Protein AF-A0A833E019-F1 (afdb_monomer_lite)

pLDDT: mean 90.68, std 6.96, range [53.09, 97.31]

Sequence (138 aa):
MNGLSFLAGLYGYIAFVLTLLAAKNAMQGKDFFWSKIRKYTDALVGVLSFIISTQAEGKFKIILILYGASLLLSSLKDVLKLSNIIVRKVFNYITNSYIVLAIFLMAPVVEETLHVNATIIFILIYFLTYKLIWRGLR

Radius of gyration: 15.7 Å; chains: 1; bounding box: 32×42×44 Å

Foldseek 3Di:
DLVVLLVLLVVLVVLLLLVLLCVVCVVVVHHDCCVVCQLVVLQVSLVVLQVVLVVDDDPSSVLSPLLSVLSNLVSCVVVVPDPDPVVNVVSVVSNNCNNLSSLVSNQVVCCVVPVDRSSVVSVVVSVVSNVVSCPPVD

Structure (mmCIF, N/CA/C/O backbone):
data_AF-A0A833E019-F1
#
_entry.id   AF-A0A833E019-F1
#
loop_
_atom_site.group_PDB
_atom_site.id
_atom_site.type_symbol
_atom_site.label_atom_id
_atom_site.label_alt_id
_atom_site.label_comp_id
_atom_site.label_asym_id
_atom_site.label_entity_id
_atom_site.label_seq_id
_atom_site.pdbx_PDB_ins_code
_atom_site.Cartn_x
_atom_site.Cartn_y
_atom_site.Cartn_z
_atom_site.occupancy
_atom_site.B_iso_o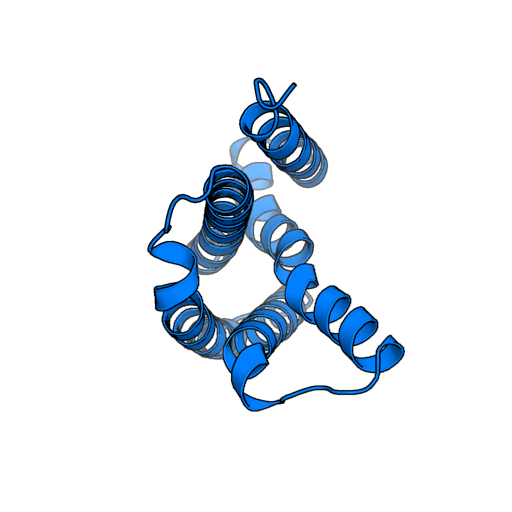r_equiv
_atom_site.auth_seq_id
_atom_site.auth_comp_id
_atom_site.auth_asym_id
_atom_site.auth_atom_id
_atom_site.pdbx_PDB_model_num
ATOM 1 N N . MET A 1 1 ? 5.026 -8.738 -18.669 1.00 56.06 1 MET A N 1
ATOM 2 C CA . MET A 1 1 ? 4.966 -8.896 -17.193 1.00 56.06 1 MET A CA 1
ATOM 3 C C . MET A 1 1 ? 4.882 -7.577 -16.418 1.00 56.06 1 MET A C 1
ATOM 5 O O . MET A 1 1 ? 4.477 -7.609 -15.264 1.00 56.06 1 MET A O 1
ATOM 9 N N . ASN A 1 2 ? 5.173 -6.421 -17.028 1.00 66.44 2 ASN A N 1
ATOM 10 C CA . ASN A 1 2 ? 5.272 -5.142 -16.309 1.00 66.44 2 ASN A CA 1
ATOM 11 C C . ASN A 1 2 ? 3.919 -4.542 -15.853 1.00 66.44 2 ASN A C 1
ATOM 13 O O . ASN A 1 2 ? 3.857 -3.882 -14.820 1.00 66.44 2 ASN A O 1
ATOM 17 N N . GLY A 1 3 ? 2.818 -4.816 -16.567 1.00 82.81 3 GLY A N 1
ATOM 18 C CA . GLY A 1 3 ? 1.514 -4.192 -16.296 1.00 82.81 3 GLY A CA 1
ATOM 19 C C . GLY A 1 3 ? 0.854 -4.601 -14.972 1.00 82.81 3 GLY A C 1
ATOM 20 O O . GLY A 1 3 ? 0.373 -3.743 -14.241 1.00 82.81 3 GLY A O 1
ATOM 21 N N . LEU A 1 4 ? 0.855 -5.892 -14.619 1.00 87.94 4 LEU A N 1
ATOM 22 C CA . LEU A 1 4 ? 0.226 -6.360 -13.372 1.00 87.94 4 LEU A CA 1
ATOM 23 C C . LEU A 1 4 ? 0.963 -5.846 -12.130 1.00 87.94 4 LEU A C 1
ATOM 25 O O . LEU A 1 4 ? 0.331 -5.408 -11.172 1.00 87.94 4 LEU A O 1
ATOM 29 N N . SER A 1 5 ? 2.297 -5.843 -12.170 1.00 85.69 5 SER A N 1
ATOM 30 C CA . SER A 1 5 ? 3.122 -5.270 -11.106 1.00 85.69 5 SER A CA 1
ATOM 31 C C . SER A 1 5 ? 2.893 -3.767 -10.964 1.00 85.69 5 SER A C 1
ATOM 33 O O . SER A 1 5 ? 2.756 -3.275 -9.847 1.00 85.69 5 SER A O 1
ATOM 35 N N . PHE A 1 6 ? 2.765 -3.046 -12.082 1.00 90.50 6 PHE A N 1
ATOM 36 C CA . PHE A 1 6 ? 2.409 -1.631 -12.063 1.00 90.50 6 PHE A CA 1
ATOM 37 C C . PHE A 1 6 ? 1.038 -1.393 -11.427 1.00 90.50 6 PHE A C 1
ATOM 39 O O . PHE A 1 6 ? 0.916 -0.523 -10.572 1.00 90.50 6 PHE A O 1
ATOM 46 N N . LEU A 1 7 ? 0.022 -2.189 -11.776 1.00 93.31 7 LEU A N 1
ATOM 47 C CA . LEU A 1 7 ? -1.311 -2.092 -11.169 1.00 93.31 7 LEU A CA 1
ATOM 48 C C . LEU A 1 7 ? -1.281 -2.379 -9.662 1.00 93.31 7 LEU A C 1
ATOM 50 O O . LEU A 1 7 ? -1.947 -1.680 -8.897 1.00 93.31 7 LEU A O 1
ATOM 54 N N . ALA A 1 8 ? -0.479 -3.352 -9.219 1.00 92.69 8 ALA A N 1
ATOM 55 C CA . ALA A 1 8 ? -0.262 -3.607 -7.797 1.00 92.69 8 ALA A CA 1
ATOM 56 C C . ALA A 1 8 ? 0.397 -2.399 -7.105 1.00 92.69 8 ALA A C 1
ATOM 58 O O . ALA A 1 8 ? -0.064 -1.951 -6.058 1.00 92.69 8 ALA A O 1
ATOM 59 N N . GLY A 1 9 ? 1.420 -1.800 -7.716 1.00 93.38 9 GLY A N 1
ATOM 60 C CA . GLY A 1 9 ? 2.031 -0.576 -7.200 1.00 93.38 9 GLY A CA 1
ATOM 61 C C . GLY A 1 9 ? 1.063 0.617 -7.172 1.00 93.38 9 GLY A C 1
ATOM 62 O O . GLY A 1 9 ? 0.992 1.334 -6.172 1.00 93.38 9 GLY A O 1
ATOM 63 N N . LEU A 1 10 ? 0.241 0.782 -8.211 1.00 95.19 10 LEU A N 1
ATOM 64 C CA . LEU A 1 10 ? -0.779 1.828 -8.298 1.00 95.19 10 LEU A CA 1
ATOM 65 C C . LEU A 1 10 ? -1.835 1.675 -7.199 1.00 95.19 10 LEU A C 1
ATOM 67 O O . LEU A 1 10 ? -2.221 2.667 -6.579 1.00 95.19 10 LEU A O 1
ATOM 71 N N . TYR A 1 11 ? -2.251 0.440 -6.900 1.00 96.31 11 TYR A N 1
ATOM 72 C CA . TYR A 1 11 ? -3.089 0.162 -5.735 1.00 96.31 11 TYR A CA 1
ATOM 73 C C . TYR A 1 11 ? -2.429 0.666 -4.448 1.00 96.31 11 TYR A C 1
ATOM 75 O O . TYR A 1 11 ? -3.077 1.356 -3.663 1.00 96.31 11 TYR A O 1
ATOM 83 N N . GLY A 1 12 ? -1.135 0.397 -4.251 1.00 95.50 12 GLY A N 1
ATOM 84 C CA . GLY A 1 12 ? -0.382 0.916 -3.108 1.00 95.50 12 GLY A CA 1
ATOM 85 C C . GLY A 1 12 ? -0.418 2.443 -3.012 1.00 95.50 12 GLY A C 1
ATOM 86 O O . GLY A 1 12 ? -0.632 2.991 -1.933 1.00 95.50 12 GLY A O 1
ATOM 87 N N . TYR A 1 13 ? -0.280 3.159 -4.126 1.00 96.12 13 TYR A N 1
ATOM 88 C CA . TYR A 1 13 ? -0.433 4.616 -4.119 1.00 96.12 13 TYR A CA 1
ATOM 89 C C . TYR A 1 13 ? -1.851 5.055 -3.725 1.00 96.12 13 TYR A C 1
ATOM 91 O O . TYR A 1 13 ? -2.016 5.887 -2.831 1.00 96.12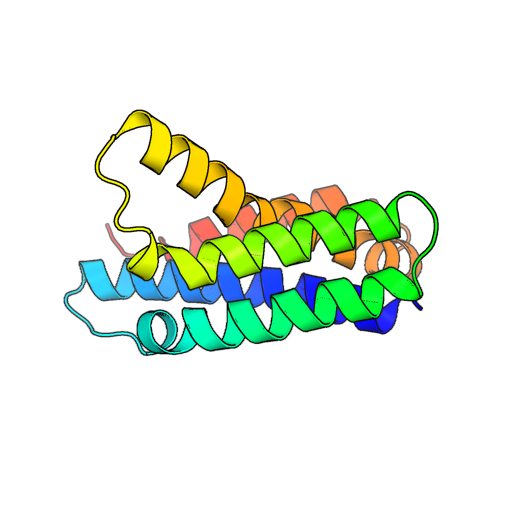 13 TYR A O 1
ATOM 99 N N . ILE A 1 14 ? -2.886 4.460 -4.321 1.00 96.00 14 ILE A N 1
ATOM 100 C CA . ILE A 1 14 ? -4.290 4.782 -4.017 1.00 96.00 14 ILE A CA 1
ATOM 101 C C . ILE A 1 14 ? -4.609 4.494 -2.544 1.00 96.00 14 ILE A C 1
ATOM 103 O O . ILE A 1 14 ? -5.199 5.332 -1.860 1.00 96.00 14 ILE A O 1
ATOM 107 N N . ALA A 1 15 ? -4.175 3.345 -2.026 1.00 95.19 15 ALA A N 1
ATOM 108 C CA . ALA A 1 15 ? -4.359 2.958 -0.632 1.00 95.19 15 ALA A CA 1
ATOM 109 C C . ALA A 1 15 ? -3.708 3.962 0.329 1.00 95.19 15 ALA A C 1
ATOM 111 O O . ALA A 1 15 ? -4.298 4.303 1.361 1.00 95.19 15 ALA A O 1
ATOM 112 N N . PHE A 1 16 ? -2.531 4.488 -0.021 1.00 95.69 16 PHE A N 1
ATOM 113 C CA . PHE A 1 16 ? -1.873 5.558 0.724 1.00 95.69 16 PHE A CA 1
ATOM 114 C C . PHE A 1 16 ? -2.718 6.839 0.741 1.00 95.69 16 PHE A C 1
ATOM 116 O O . PHE A 1 16 ? -3.023 7.349 1.823 1.00 95.69 16 PHE A O 1
ATOM 123 N N . VAL A 1 17 ? -3.168 7.315 -0.425 1.00 96.31 17 VAL A N 1
ATOM 124 C CA . VAL A 1 17 ? -4.016 8.517 -0.547 1.00 96.31 17 VAL A CA 1
ATOM 125 C C . VAL A 1 17 ? -5.293 8.379 0.280 1.00 96.31 17 VAL A C 1
ATOM 127 O O . VAL A 1 17 ? -5.612 9.248 1.094 1.00 96.31 17 VAL A O 1
ATOM 130 N N . LEU A 1 18 ? -6.008 7.265 0.124 1.00 95.38 18 LEU A N 1
ATOM 131 C CA . LEU A 1 18 ? -7.256 7.009 0.840 1.00 95.38 18 LEU A CA 1
ATOM 132 C C . LEU A 1 18 ? -7.037 6.88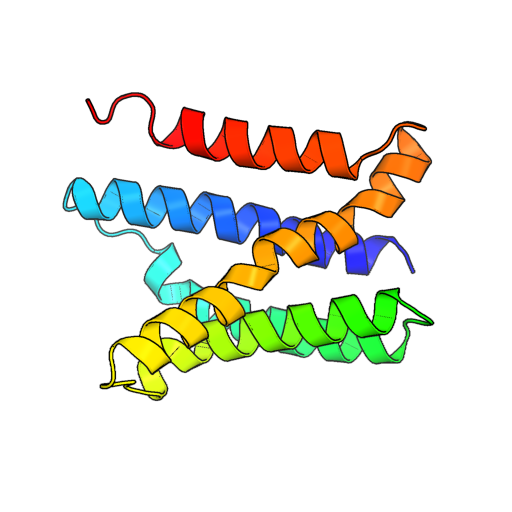7 2.351 1.00 95.38 18 LEU A C 1
ATOM 134 O O . LEU A 1 18 ? -7.891 7.311 3.126 1.00 95.38 18 LEU A O 1
ATOM 138 N N . THR A 1 19 ? -5.888 6.369 2.789 1.00 93.88 19 THR A N 1
ATOM 139 C CA . THR A 1 19 ? -5.528 6.317 4.215 1.00 93.88 19 THR A CA 1
ATOM 140 C C . THR A 1 19 ? -5.302 7.715 4.787 1.00 93.88 19 THR A C 1
ATOM 142 O O . THR A 1 19 ? -5.766 8.001 5.890 1.00 93.88 19 THR A O 1
ATOM 145 N N . LEU A 1 20 ? -4.645 8.607 4.042 1.00 94.12 20 LEU A N 1
ATOM 146 C CA . LEU A 1 20 ? -4.479 10.001 4.459 1.00 94.12 20 LEU A CA 1
ATOM 147 C C . LEU A 1 20 ? -5.819 10.740 4.529 1.00 94.12 20 LEU A C 1
ATOM 149 O O . LEU A 1 20 ? -6.070 11.462 5.493 1.00 94.12 20 LEU A O 1
ATOM 153 N N . LEU A 1 21 ? -6.702 10.525 3.552 1.00 93.94 21 LEU A N 1
ATOM 154 C CA . LEU A 1 21 ? -8.055 11.087 3.571 1.00 93.94 21 LEU A CA 1
ATOM 155 C C . LEU A 1 21 ? -8.883 10.545 4.739 1.00 93.94 21 LEU A C 1
ATOM 157 O O . LEU A 1 21 ? -9.566 11.319 5.407 1.00 93.94 21 LEU A O 1
ATOM 161 N N . ALA A 1 22 ? -8.788 9.245 5.028 1.00 92.50 22 ALA A N 1
ATOM 162 C CA . ALA A 1 22 ? -9.434 8.633 6.185 1.00 92.50 22 ALA A CA 1
ATOM 163 C C . ALA A 1 22 ? -8.968 9.281 7.495 1.00 92.50 22 ALA A C 1
ATOM 165 O O . ALA A 1 22 ? -9.795 9.647 8.326 1.00 92.50 22 ALA A O 1
ATOM 166 N N . ALA A 1 23 ? -7.654 9.470 7.655 1.00 91.25 23 ALA A N 1
ATOM 167 C CA . ALA A 1 23 ? -7.072 10.108 8.832 1.00 91.25 23 ALA A CA 1
ATOM 168 C C . ALA A 1 23 ? -7.531 11.568 8.977 1.00 91.25 23 ALA A C 1
ATOM 170 O O . ALA A 1 23 ? -7.964 11.974 10.054 1.00 91.25 23 ALA A O 1
ATOM 171 N N . LYS A 1 24 ? -7.508 12.340 7.883 1.00 92.12 24 LYS A N 1
ATOM 172 C CA . LYS A 1 24 ? -8.007 13.721 7.849 1.00 92.12 24 LYS A CA 1
ATOM 173 C C . LYS A 1 24 ? -9.489 13.807 8.228 1.00 92.12 24 LYS A C 1
ATOM 175 O O . LYS A 1 24 ? -9.854 14.640 9.052 1.00 92.12 24 LYS A O 1
ATOM 180 N N . ASN A 1 25 ? -10.332 12.947 7.662 1.00 91.62 25 ASN A N 1
ATOM 181 C CA . ASN A 1 25 ? -11.764 12.918 7.969 1.00 91.62 25 ASN A CA 1
ATOM 182 C C . ASN A 1 25 ? -12.031 12.525 9.428 1.00 91.62 25 ASN A C 1
ATOM 184 O O . ASN A 1 25 ? -12.842 13.177 10.082 1.00 91.62 25 ASN A O 1
ATOM 188 N N . ALA A 1 26 ? -11.298 11.547 9.966 1.00 90.44 26 ALA A N 1
ATOM 189 C CA . ALA A 1 26 ? -11.415 11.148 11.367 1.00 90.44 26 ALA A CA 1
ATOM 190 C C . ALA A 1 26 ? -11.100 12.307 12.331 1.00 90.44 26 ALA A C 1
ATOM 192 O O . ALA A 1 26 ? -11.808 12.492 13.317 1.00 90.44 26 ALA A O 1
ATOM 193 N N . MET A 1 27 ? -10.103 13.145 12.017 1.00 89.50 27 MET A N 1
ATOM 194 C CA . MET A 1 27 ? -9.809 14.358 12.800 1.00 89.50 27 MET A CA 1
ATOM 195 C C . MET A 1 27 ? -10.928 15.405 12.742 1.00 89.50 27 MET A C 1
ATOM 197 O O . MET A 1 27 ? -11.063 16.209 13.656 1.00 89.50 27 MET A O 1
ATOM 201 N N . GLN A 1 28 ? -11.737 15.393 11.684 1.00 90.56 28 GLN A N 1
ATOM 202 C CA . GLN A 1 28 ? -12.917 16.248 11.536 1.00 90.56 28 GLN A CA 1
ATOM 203 C C . GLN A 1 28 ? -14.197 15.598 12.091 1.00 90.56 28 GLN A C 1
ATOM 205 O O . GLN A 1 28 ? -15.287 16.115 11.857 1.00 90.56 28 GLN A O 1
ATOM 210 N N . GLY A 1 29 ? -14.088 14.450 12.771 1.00 89.19 29 GLY A N 1
ATOM 211 C CA . GLY A 1 29 ? -15.235 13.697 13.290 1.00 89.19 29 GLY A CA 1
ATOM 212 C C . GLY A 1 29 ? -16.101 13.049 12.205 1.00 89.19 29 GLY A C 1
ATOM 213 O O . GLY A 1 29 ? -17.254 12.716 12.463 1.00 89.19 29 GLY A O 1
ATOM 214 N N . LYS A 1 30 ? -15.579 12.893 10.983 1.00 89.75 30 LYS A N 1
ATOM 215 C CA . LYS A 1 30 ? -16.294 12.296 9.850 1.00 89.75 30 LYS A CA 1
ATOM 216 C C . LYS A 1 30 ? -15.875 10.848 9.644 1.00 89.75 30 LYS A C 1
ATOM 218 O O . LYS A 1 30 ? -14.689 10.534 9.545 1.00 89.75 30 LYS A O 1
ATOM 223 N N . ASP A 1 31 ? -16.871 9.988 9.479 1.00 86.94 31 ASP A N 1
ATOM 224 C CA . ASP A 1 31 ? -16.673 8.598 9.087 1.00 86.94 31 ASP A CA 1
ATOM 225 C C . ASP A 1 31 ? -16.236 8.505 7.618 1.00 86.94 31 ASP A C 1
ATOM 227 O O . ASP A 1 31 ? -16.812 9.144 6.736 1.00 86.94 31 ASP A O 1
ATOM 231 N N . PHE A 1 32 ? -15.235 7.669 7.333 1.00 90.44 32 PHE A N 1
ATOM 232 C CA . PHE A 1 32 ? -14.778 7.406 5.969 1.00 90.44 32 PHE A CA 1
ATOM 233 C C . PHE A 1 32 ? -14.762 5.903 5.680 1.00 90.44 32 PHE A C 1
ATOM 235 O O . PHE A 1 32 ? -14.201 5.111 6.439 1.00 90.44 32 PHE A O 1
ATOM 242 N N . PHE A 1 33 ? -15.388 5.502 4.569 1.00 90.62 33 PHE A N 1
ATOM 243 C CA . PHE A 1 33 ? -15.636 4.093 4.241 1.00 90.62 33 PHE A CA 1
ATOM 244 C C . PHE A 1 33 ? -14.350 3.272 4.069 1.00 90.62 33 PHE A C 1
ATOM 246 O O . PHE A 1 33 ? -14.349 2.076 4.359 1.00 90.62 33 PHE A O 1
ATOM 253 N N . TRP A 1 34 ? -13.254 3.907 3.633 1.00 92.31 34 TRP A N 1
ATOM 254 C CA . TRP A 1 34 ? -11.996 3.225 3.332 1.00 92.31 34 TRP A CA 1
ATOM 255 C C . TRP A 1 34 ? -11.483 2.391 4.505 1.00 92.31 34 TRP A C 1
ATOM 257 O O . TRP A 1 34 ? -11.143 1.230 4.314 1.00 92.31 34 TRP A O 1
ATOM 267 N N . SER A 1 35 ? -11.519 2.921 5.731 1.00 86.44 35 SER A N 1
ATOM 268 C CA . SER A 1 35 ? -11.068 2.191 6.924 1.00 86.44 35 SER A CA 1
ATOM 269 C C . SER A 1 35 ? -11.833 0.881 7.148 1.00 86.44 35 SER A C 1
ATOM 271 O O . SER A 1 35 ? -11.265 -0.076 7.664 1.00 86.44 35 SER A O 1
ATOM 273 N N . LYS A 1 36 ? -13.109 0.815 6.737 1.00 88.44 36 LYS A N 1
ATOM 274 C CA . LYS A 1 36 ? -13.974 -0.366 6.905 1.00 88.44 36 LYS A CA 1
ATOM 275 C C . LYS A 1 36 ? -13.684 -1.437 5.850 1.00 88.44 36 LYS A C 1
ATOM 277 O O . LYS A 1 36 ? -13.710 -2.626 6.166 1.00 88.44 36 LYS A O 1
ATOM 282 N N . ILE A 1 37 ? -13.400 -1.021 4.613 1.00 93.19 37 ILE A N 1
ATOM 283 C CA . ILE A 1 37 ? -13.192 -1.943 3.485 1.00 93.19 37 ILE A CA 1
ATOM 284 C C . ILE A 1 37 ? -11.729 -2.345 3.282 1.00 93.19 37 ILE A C 1
ATOM 286 O O . ILE A 1 37 ? -11.470 -3.435 2.774 1.00 93.19 37 ILE A O 1
ATOM 290 N N . ARG A 1 38 ? -10.775 -1.509 3.717 1.00 92.44 38 ARG A N 1
ATOM 291 C CA . ARG A 1 38 ? -9.341 -1.670 3.437 1.00 92.44 38 ARG A CA 1
ATOM 292 C C . ARG A 1 38 ? -8.819 -3.047 3.815 1.00 92.44 38 ARG A C 1
ATOM 294 O O . ARG A 1 38 ? -8.066 -3.618 3.046 1.00 92.44 38 ARG A O 1
ATOM 301 N N . LYS A 1 39 ? -9.233 -3.609 4.954 1.00 91.62 39 LYS A N 1
ATOM 302 C CA . LYS A 1 39 ? -8.774 -4.941 5.380 1.00 91.62 39 LYS A CA 1
ATOM 303 C C . LYS A 1 39 ? -9.084 -6.038 4.355 1.00 91.62 39 LYS A C 1
ATOM 305 O O . LYS A 1 39 ? -8.262 -6.920 4.146 1.00 91.62 39 LYS A O 1
ATOM 310 N N . TYR A 1 40 ? -10.232 -5.972 3.681 1.00 94.25 40 TYR A N 1
ATOM 311 C CA . TYR A 1 40 ? -10.605 -6.963 2.672 1.00 94.25 40 TYR A CA 1
ATOM 312 C C . TYR A 1 40 ? -9.835 -6.734 1.372 1.00 94.25 40 TYR A C 1
ATOM 314 O O . TYR A 1 40 ? -9.326 -7.683 0.781 1.00 94.25 40 TYR A O 1
ATOM 322 N N . THR A 1 41 ? -9.696 -5.473 0.963 1.00 94.94 41 THR A N 1
ATOM 323 C CA . THR A 1 41 ? -8.959 -5.113 -0.250 1.00 94.94 41 THR A CA 1
ATOM 324 C C . THR A 1 41 ? -7.461 -5.395 -0.111 1.00 94.94 41 THR A C 1
ATOM 326 O O . THR A 1 41 ? -6.886 -6.025 -0.992 1.00 94.94 41 THR A O 1
ATOM 329 N N . ASP A 1 42 ? -6.844 -5.029 1.018 1.00 95.56 42 ASP A N 1
ATOM 330 C CA . ASP A 1 42 ? -5.443 -5.332 1.338 1.00 95.56 42 ASP A CA 1
ATOM 331 C C . ASP A 1 42 ? -5.218 -6.852 1.373 1.00 95.56 42 ASP A C 1
ATOM 333 O O . ASP A 1 42 ? -4.226 -7.332 0.831 1.00 95.56 42 ASP A O 1
ATOM 337 N N . ALA A 1 43 ? -6.148 -7.630 1.944 1.00 95.88 43 ALA A N 1
ATOM 338 C CA . ALA A 1 43 ? -6.050 -9.088 1.937 1.00 95.88 43 ALA A CA 1
ATOM 339 C C . ALA A 1 43 ? -6.066 -9.656 0.509 1.00 95.88 43 ALA A C 1
ATOM 341 O O . ALA A 1 43 ? -5.191 -10.440 0.141 1.00 95.88 43 ALA A O 1
ATOM 342 N N . LEU A 1 44 ? -7.032 -9.228 -0.308 1.00 96.50 44 LEU A N 1
ATOM 343 C CA . LEU A 1 44 ? -7.189 -9.684 -1.688 1.00 96.50 44 LEU A CA 1
ATOM 344 C C . LEU A 1 44 ? -5.976 -9.313 -2.548 1.00 96.50 44 LEU A C 1
ATOM 346 O O . LEU A 1 44 ? -5.402 -10.179 -3.206 1.00 96.50 44 LEU A O 1
ATOM 350 N N . VAL A 1 45 ? -5.537 -8.052 -2.508 1.00 96.56 45 VAL A N 1
ATOM 351 C CA . VAL A 1 45 ? -4.360 -7.600 -3.267 1.00 96.56 45 VAL A CA 1
ATOM 352 C C . VAL A 1 45 ? -3.081 -8.245 -2.733 1.00 96.56 45 VAL A C 1
ATOM 354 O O . VAL A 1 45 ? -2.192 -8.577 -3.517 1.00 96.56 45 VAL A O 1
ATOM 357 N N . GLY A 1 46 ? -3.000 -8.500 -1.426 1.00 96.56 46 GLY A N 1
ATOM 358 C CA . GLY A 1 46 ? -1.909 -9.248 -0.812 1.00 96.56 46 GLY A CA 1
ATOM 359 C C . GLY A 1 46 ? -1.769 -10.646 -1.409 1.00 96.56 46 GLY A C 1
ATOM 360 O O . GLY A 1 46 ? -0.702 -10.988 -1.916 1.00 96.56 46 GLY A O 1
ATOM 361 N N . VAL A 1 47 ? -2.858 -11.423 -1.440 1.00 97.06 47 VAL A N 1
ATOM 362 C CA . VAL A 1 47 ? -2.889 -12.761 -2.063 1.00 97.06 47 VAL A CA 1
ATOM 363 C C . VAL A 1 47 ? -2.555 -12.692 -3.554 1.00 97.06 47 VAL A C 1
ATOM 365 O O . VAL A 1 47 ? -1.715 -13.458 -4.028 1.00 97.06 47 VAL A O 1
ATOM 368 N N . LEU A 1 48 ? -3.150 -11.750 -4.293 1.00 95.62 48 LEU A N 1
ATOM 369 C CA . LEU A 1 48 ? -2.848 -11.564 -5.716 1.00 95.62 48 LEU A CA 1
ATOM 370 C C . LEU A 1 48 ? -1.368 -11.250 -5.950 1.00 95.62 48 LEU A C 1
ATOM 372 O O . LEU A 1 48 ? -0.782 -11.768 -6.895 1.00 95.62 48 LEU A O 1
ATOM 376 N N . SER A 1 49 ? -0.735 -10.472 -5.072 1.00 95.50 49 SER A N 1
ATOM 377 C CA . SER A 1 49 ? 0.695 -10.158 -5.173 1.00 95.50 49 SER A CA 1
ATOM 378 C C . SER A 1 49 ? 1.565 -11.411 -5.047 1.00 95.50 49 SER A C 1
ATOM 380 O O . SER A 1 49 ? 2.525 -11.560 -5.803 1.00 95.50 49 SER A O 1
ATOM 382 N N . PHE A 1 50 ? 1.204 -12.356 -4.171 1.00 95.75 50 PHE A N 1
ATOM 383 C CA . PHE A 1 50 ? 1.878 -13.658 -4.101 1.00 95.75 50 PHE A CA 1
ATOM 384 C C . PHE A 1 50 ? 1.676 -14.475 -5.377 1.00 95.75 50 PHE A C 1
ATOM 386 O O . PHE A 1 50 ? 2.646 -15.029 -5.892 1.00 95.75 50 PHE A O 1
ATOM 393 N N . ILE A 1 51 ? 0.459 -14.506 -5.925 1.00 94.44 51 ILE A N 1
ATOM 394 C CA . ILE A 1 51 ? 0.174 -15.209 -7.185 1.00 94.44 51 ILE A CA 1
ATOM 395 C C . ILE A 1 51 ? 1.016 -14.618 -8.322 1.00 94.44 51 ILE A C 1
ATOM 397 O O . ILE A 1 51 ? 1.719 -15.360 -9.006 1.00 94.44 51 ILE A O 1
ATOM 401 N N . ILE A 1 52 ? 1.036 -13.291 -8.474 1.00 92.69 52 ILE A N 1
ATOM 402 C CA . ILE A 1 52 ? 1.853 -12.596 -9.483 1.00 92.69 52 ILE A CA 1
ATOM 403 C C . ILE A 1 52 ? 3.345 -12.891 -9.264 1.00 92.69 52 ILE A C 1
ATOM 405 O O . ILE A 1 52 ? 4.079 -13.100 -10.227 1.00 92.69 52 ILE A O 1
ATOM 409 N N . SER A 1 53 ? 3.802 -12.991 -8.009 1.00 93.81 53 SER A N 1
ATOM 410 C CA . SER A 1 53 ? 5.206 -13.293 -7.699 1.00 93.81 53 SER A CA 1
ATOM 411 C C . SER A 1 53 ? 5.674 -14.662 -8.205 1.00 93.81 53 SER A C 1
ATOM 413 O O . SER A 1 53 ? 6.864 -14.833 -8.463 1.00 93.81 53 SER A O 1
ATOM 415 N N . THR A 1 54 ? 4.768 -15.633 -8.387 1.00 92.69 54 THR A N 1
ATOM 416 C CA . THR A 1 54 ? 5.127 -16.960 -8.927 1.00 92.69 54 THR A CA 1
ATOM 417 C C . THR A 1 54 ? 5.602 -16.894 -10.376 1.00 92.69 54 THR A C 1
ATOM 419 O O . THR A 1 54 ? 6.403 -17.725 -10.789 1.00 92.69 54 THR A O 1
ATOM 422 N N . GLN A 1 55 ? 5.149 -15.876 -11.110 1.00 90.06 55 GLN A N 1
ATOM 423 C CA . GLN A 1 55 ? 5.500 -15.621 -12.505 1.00 90.06 55 GLN A CA 1
ATOM 424 C C . GLN A 1 55 ? 6.642 -14.606 -12.636 1.00 90.06 55 GLN A C 1
ATOM 426 O O . GLN A 1 55 ? 7.109 -14.360 -13.739 1.00 90.06 55 GLN A O 1
ATOM 431 N N . ALA A 1 56 ? 7.068 -13.981 -11.534 1.00 88.56 56 ALA A N 1
ATOM 432 C CA . ALA A 1 56 ? 8.116 -12.970 -11.524 1.00 88.56 56 ALA A CA 1
ATOM 433 C C . ALA A 1 56 ? 9.501 -13.586 -11.297 1.00 88.56 56 ALA A C 1
ATOM 435 O O . ALA A 1 56 ? 9.657 -14.568 -10.570 1.00 88.56 56 ALA A O 1
ATOM 436 N N . GLU A 1 57 ? 10.528 -12.941 -11.845 1.00 87.00 57 GLU A N 1
ATOM 437 C CA . GLU A 1 57 ? 11.921 -13.364 -11.702 1.00 87.00 57 GLU A CA 1
ATOM 438 C C . GLU A 1 57 ? 12.772 -12.316 -10.968 1.00 87.00 57 GLU A C 1
ATOM 440 O O . GLU A 1 57 ? 12.424 -11.133 -10.862 1.00 87.00 57 GLU A O 1
ATOM 445 N N . GLY A 1 58 ? 13.902 -12.770 -10.419 1.00 87.19 58 GLY A N 1
ATOM 446 C CA . GLY A 1 58 ? 14.909 -11.917 -9.788 1.00 87.19 58 GLY A CA 1
ATOM 447 C C . GLY A 1 58 ? 14.378 -11.038 -8.647 1.00 87.19 58 GLY A C 1
ATOM 448 O O . GLY A 1 58 ? 13.590 -11.465 -7.802 1.00 87.19 58 GLY A O 1
ATOM 449 N N . LYS A 1 59 ? 14.836 -9.780 -8.611 1.00 86.38 59 LYS A N 1
ATOM 450 C CA . LYS A 1 59 ? 14.507 -8.813 -7.545 1.00 86.38 59 LYS A CA 1
ATOM 451 C C . LYS A 1 59 ? 13.011 -8.473 -7.489 1.00 86.38 59 LYS A C 1
ATOM 453 O O . LYS A 1 59 ? 12.494 -8.198 -6.410 1.00 86.38 59 LYS A O 1
ATOM 458 N N . PHE A 1 60 ? 12.305 -8.540 -8.619 1.00 87.06 60 PHE A N 1
ATOM 459 C CA . PHE A 1 60 ? 10.875 -8.223 -8.696 1.00 87.06 60 PHE A CA 1
ATOM 460 C C . PHE A 1 60 ? 10.010 -9.199 -7.904 1.00 87.06 60 PHE A C 1
ATOM 462 O O . PHE A 1 60 ? 9.074 -8.787 -7.220 1.00 87.06 60 PHE A O 1
ATOM 469 N N . LYS A 1 61 ? 10.363 -10.487 -7.947 1.00 92.38 61 LYS A N 1
ATOM 470 C CA .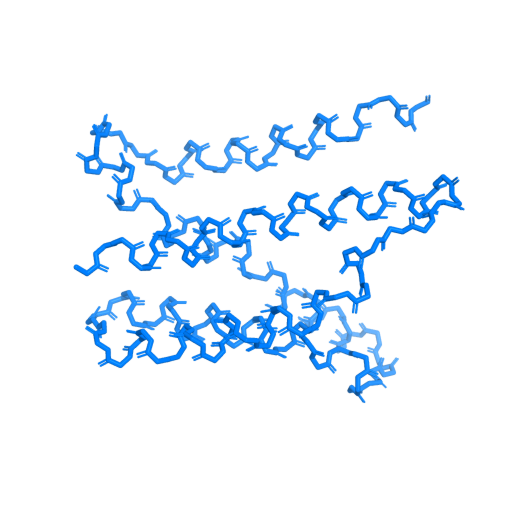 LYS A 1 61 ? 9.702 -11.527 -7.155 1.00 92.38 61 LYS A CA 1
ATOM 471 C C . LYS A 1 61 ? 9.745 -11.206 -5.665 1.00 92.38 61 LYS A C 1
ATOM 473 O O . LYS A 1 61 ? 8.729 -11.285 -4.982 1.00 92.38 61 LYS A O 1
ATOM 478 N N . ILE A 1 62 ? 10.914 -10.794 -5.177 1.00 93.69 62 ILE A N 1
ATOM 479 C CA . ILE A 1 62 ? 11.123 -10.447 -3.768 1.00 93.69 62 ILE A CA 1
ATOM 480 C C . ILE A 1 62 ? 10.275 -9.228 -3.389 1.00 93.69 62 ILE A C 1
ATOM 482 O O . ILE A 1 62 ? 9.602 -9.253 -2.361 1.00 93.69 62 ILE A O 1
ATOM 486 N N . ILE A 1 63 ? 10.251 -8.191 -4.233 1.00 94.25 63 ILE A N 1
ATOM 487 C CA . ILE A 1 63 ? 9.444 -6.985 -3.992 1.00 94.25 63 ILE A CA 1
ATOM 488 C C . ILE A 1 63 ? 7.955 -7.342 -3.902 1.00 94.25 63 ILE A C 1
ATOM 490 O O . ILE A 1 63 ? 7.297 -6.909 -2.962 1.00 94.25 63 ILE A O 1
ATOM 494 N N . LEU A 1 64 ? 7.432 -8.167 -4.816 1.00 94.69 64 LEU A N 1
ATOM 495 C CA . LEU A 1 64 ? 6.030 -8.606 -4.800 1.00 94.69 64 LEU A CA 1
ATOM 496 C C . LEU A 1 64 ? 5.676 -9.433 -3.560 1.00 94.69 64 LEU A C 1
ATOM 498 O O . LEU A 1 64 ? 4.607 -9.239 -2.986 1.00 94.69 64 LEU A O 1
ATOM 502 N N . ILE A 1 65 ? 6.572 -10.319 -3.119 1.00 96.25 65 ILE A N 1
ATOM 503 C CA . ILE A 1 65 ? 6.391 -11.118 -1.898 1.00 96.25 65 ILE A CA 1
ATOM 504 C C . ILE A 1 65 ? 6.331 -10.213 -0.666 1.00 96.25 65 ILE A C 1
ATOM 506 O O . ILE A 1 65 ? 5.410 -10.327 0.141 1.00 96.25 65 ILE A O 1
ATOM 510 N N . LEU A 1 66 ? 7.286 -9.289 -0.527 1.00 97.06 66 LEU A N 1
ATOM 511 C CA . LEU A 1 66 ? 7.316 -8.345 0.593 1.00 97.06 66 LEU A CA 1
ATOM 512 C C . LEU A 1 66 ? 6.105 -7.410 0.563 1.00 97.06 66 LEU A C 1
ATOM 514 O O . LEU A 1 66 ? 5.518 -7.120 1.606 1.00 97.06 66 LEU A O 1
ATOM 518 N N . TYR A 1 67 ? 5.701 -6.980 -0.632 1.00 97.31 67 TYR A N 1
ATOM 519 C CA . TYR A 1 67 ? 4.536 -6.132 -0.832 1.00 97.31 67 TYR A CA 1
ATOM 520 C C . TYR A 1 67 ? 3.266 -6.867 -0.406 1.00 97.31 67 TYR A C 1
ATOM 522 O O . TYR A 1 67 ? 2.533 -6.381 0.456 1.00 97.31 67 TYR A O 1
ATOM 530 N N . GLY A 1 68 ? 3.069 -8.090 -0.901 1.00 96.94 68 GLY A N 1
ATOM 531 C CA . GLY A 1 68 ? 1.956 -8.947 -0.514 1.00 96.94 68 GLY A CA 1
ATOM 532 C C . GLY A 1 68 ? 1.915 -9.204 0.991 1.00 96.94 68 GLY A C 1
ATOM 533 O O . GLY A 1 68 ? 0.873 -9.025 1.619 1.00 96.94 68 GLY A O 1
ATOM 534 N N . ALA A 1 69 ? 3.058 -9.532 1.599 1.00 97.19 69 ALA A N 1
ATOM 535 C CA . ALA A 1 69 ? 3.168 -9.745 3.040 1.00 97.19 69 ALA A CA 1
ATOM 536 C C . ALA A 1 69 ? 2.788 -8.492 3.844 1.00 97.19 69 ALA A C 1
ATOM 538 O O . ALA A 1 69 ? 2.041 -8.590 4.817 1.00 97.19 69 ALA A O 1
ATOM 539 N N . SER A 1 70 ? 3.249 -7.308 3.430 1.00 97.12 70 SER A N 1
ATOM 540 C CA . SER A 1 70 ? 2.916 -6.048 4.106 1.00 97.12 70 SER A CA 1
ATOM 541 C C . SER A 1 70 ? 1.410 -5.750 4.090 1.00 97.12 70 SER A C 1
ATOM 543 O O . SER A 1 70 ? 0.859 -5.334 5.114 1.00 97.12 70 SER A O 1
ATOM 545 N N . LEU A 1 71 ? 0.723 -6.043 2.977 1.00 96.75 71 LEU A N 1
ATOM 546 C CA . LEU A 1 71 ? -0.727 -5.883 2.848 1.00 96.75 71 LEU A CA 1
ATOM 547 C C . LEU A 1 71 ? -1.503 -6.924 3.667 1.00 96.75 71 LEU A C 1
ATOM 549 O O . LEU A 1 71 ? -2.451 -6.567 4.365 1.00 96.75 71 LEU A O 1
ATOM 553 N N . LEU A 1 72 ? -1.076 -8.190 3.662 1.00 96.31 72 LEU A N 1
ATOM 554 C CA . LEU A 1 72 ? -1.688 -9.219 4.512 1.00 96.31 72 LEU A CA 1
ATOM 555 C C . LEU A 1 72 ? -1.529 -8.898 6.002 1.00 96.31 72 LEU A C 1
ATOM 557 O O . LEU A 1 72 ? -2.460 -9.053 6.785 1.00 96.31 72 LEU A O 1
ATOM 561 N N . LEU A 1 73 ? -0.366 -8.404 6.420 1.00 94.38 73 LEU A N 1
ATOM 562 C CA . LEU A 1 73 ? -0.192 -7.957 7.800 1.00 94.38 73 LEU A CA 1
ATOM 563 C C . LEU A 1 73 ? -1.097 -6.753 8.100 1.00 94.38 73 LEU A C 1
ATOM 565 O O . LEU A 1 73 ? -1.704 -6.699 9.166 1.00 94.38 73 LEU A O 1
ATOM 569 N N . SER A 1 74 ? -1.255 -5.818 7.157 1.00 91.94 74 SER A N 1
ATOM 570 C CA . SER A 1 74 ? -2.170 -4.676 7.302 1.00 91.94 74 SER A CA 1
ATOM 571 C C . SER A 1 74 ? -3.615 -5.137 7.537 1.00 91.94 74 SER A C 1
ATOM 573 O O . SER A 1 74 ? -4.281 -4.616 8.434 1.00 91.94 74 SER A O 1
ATOM 575 N N . SER A 1 75 ? -4.084 -6.160 6.813 1.00 92.94 75 SER A N 1
ATOM 576 C CA . SER A 1 75 ? -5.447 -6.691 6.961 1.00 92.94 75 SER A CA 1
ATOM 577 C C . SER A 1 75 ? -5.685 -7.443 8.274 1.00 92.94 75 SER A C 1
ATOM 579 O O . SER A 1 75 ? -6.803 -7.443 8.789 1.00 92.94 75 SER A O 1
ATOM 581 N N . LEU A 1 76 ? -4.639 -8.037 8.853 1.00 91.19 76 LEU A N 1
ATOM 582 C CA . LEU A 1 76 ? -4.706 -8.783 10.114 1.00 91.19 76 LEU A CA 1
ATOM 583 C C . LEU A 1 76 ? -4.567 -7.907 11.366 1.00 91.19 76 LEU A C 1
ATOM 585 O O . LEU A 1 76 ? -4.707 -8.405 12.486 1.00 91.19 76 LEU A O 1
ATOM 589 N N . LYS A 1 77 ? -4.315 -6.604 11.207 1.00 86.88 77 LYS A N 1
ATOM 590 C CA . LYS A 1 77 ? -4.033 -5.678 12.313 1.00 86.88 77 LYS A CA 1
ATOM 591 C C . LYS A 1 77 ? -5.075 -5.717 13.436 1.00 86.88 77 LYS A C 1
ATOM 593 O O . LYS A 1 77 ? -4.697 -5.746 14.607 1.00 86.88 77 LYS A O 1
ATOM 598 N N . ASP A 1 78 ? -6.358 -5.756 13.087 1.00 80.62 78 ASP A N 1
ATOM 599 C CA . ASP A 1 78 ? -7.456 -5.747 14.065 1.00 80.62 78 ASP A CA 1
ATOM 600 C C . ASP A 1 78 ? -7.604 -7.090 14.797 1.00 80.62 78 ASP A C 1
ATOM 602 O O . ASP A 1 78 ? -8.070 -7.143 15.936 1.00 80.62 78 ASP A O 1
ATOM 606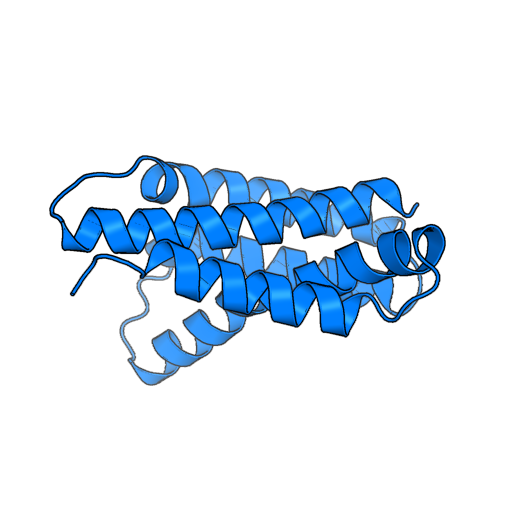 N N . VAL A 1 79 ? -7.177 -8.183 14.158 1.00 86.56 79 VAL A N 1
ATOM 607 C CA . VAL A 1 79 ? -7.268 -9.544 14.704 1.00 86.56 79 VAL A CA 1
ATOM 608 C C . VAL A 1 79 ? -6.131 -9.815 15.685 1.00 86.5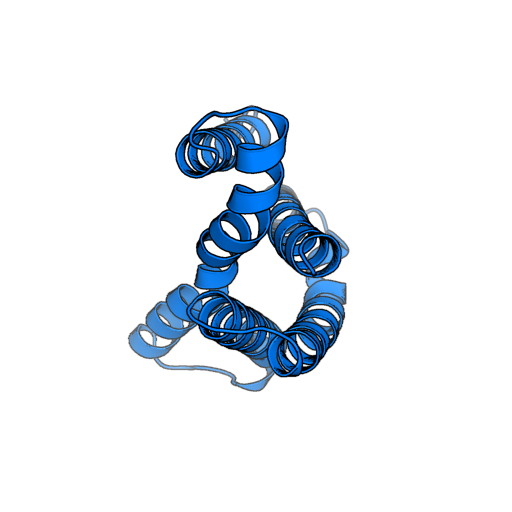6 79 VAL A C 1
ATOM 610 O O . VAL A 1 79 ? -6.344 -10.421 16.731 1.00 86.56 79 VAL A O 1
ATOM 613 N N . LEU A 1 80 ? -4.931 -9.318 15.379 1.00 84.81 80 LEU A N 1
ATOM 614 C CA . LEU A 1 80 ? -3.715 -9.604 16.143 1.00 84.81 80 LEU A CA 1
ATOM 615 C C . LEU A 1 80 ? -3.655 -8.920 17.519 1.00 84.81 80 LEU A C 1
ATOM 617 O O . LEU A 1 80 ? -2.783 -9.267 18.310 1.00 84.81 80 LEU A O 1
ATOM 621 N N . LYS A 1 81 ? -4.551 -7.961 17.814 1.00 82.62 81 LYS A N 1
ATOM 622 C CA . LYS A 1 81 ? -4.723 -7.299 19.131 1.00 82.62 81 LYS A CA 1
ATOM 623 C C . LYS A 1 81 ? -3.402 -7.030 19.880 1.00 82.62 81 LYS A C 1
ATOM 625 O O . LYS A 1 81 ? -3.264 -7.321 21.067 1.00 82.62 81 LYS A O 1
ATOM 630 N N . LEU A 1 82 ? -2.416 -6.464 19.180 1.00 85.75 82 LEU A N 1
ATOM 631 C CA . LEU A 1 82 ? -1.061 -6.272 19.705 1.00 85.75 82 LEU A CA 1
ATOM 632 C C . LEU A 1 82 ? -1.050 -5.271 20.877 1.00 85.75 82 LEU A C 1
ATOM 634 O O . LEU A 1 82 ? -1.246 -4.066 20.686 1.00 85.75 82 LEU A O 1
ATOM 638 N N . SER A 1 83 ? -0.787 -5.768 22.088 1.00 82.44 83 SER A N 1
ATOM 639 C CA . SER A 1 83 ? -0.805 -4.983 23.332 1.00 82.44 83 SER A CA 1
ATOM 640 C C . SER A 1 83 ? 0.490 -4.196 23.570 1.00 82.44 83 SER A C 1
ATOM 642 O O . SER A 1 83 ? 0.451 -3.043 24.004 1.00 82.44 83 SER A O 1
ATOM 644 N N . ASN A 1 84 ? 1.647 -4.777 23.238 1.00 93.38 84 ASN A N 1
ATOM 645 C CA . ASN A 1 84 ? 2.955 -4.163 23.463 1.00 93.38 84 ASN A CA 1
ATOM 646 C C . ASN A 1 84 ? 3.228 -2.999 22.485 1.00 93.38 84 ASN A C 1
ATOM 648 O O . ASN A 1 84 ? 3.103 -3.140 21.266 1.00 93.38 84 ASN A O 1
ATOM 652 N N . ILE A 1 85 ? 3.654 -1.846 23.018 1.00 91.75 85 ILE A N 1
ATOM 653 C CA . ILE A 1 85 ? 3.908 -0.614 22.249 1.00 91.75 85 ILE A CA 1
ATOM 654 C C . ILE A 1 85 ? 5.023 -0.798 21.211 1.00 91.75 85 ILE A C 1
ATOM 656 O O . ILE A 1 85 ? 4.876 -0.330 20.080 1.00 91.75 85 ILE A O 1
ATOM 660 N N . ILE A 1 86 ? 6.128 -1.453 21.580 1.00 93.00 86 ILE A N 1
ATOM 661 C CA . ILE A 1 86 ? 7.280 -1.678 20.693 1.00 93.00 86 ILE A CA 1
ATOM 662 C C . ILE A 1 86 ? 6.843 -2.563 19.529 1.00 93.00 86 ILE A C 1
ATOM 664 O O . ILE A 1 86 ? 7.019 -2.186 18.371 1.00 93.00 86 ILE A O 1
ATOM 668 N N . VAL A 1 87 ? 6.177 -3.679 19.835 1.00 90.25 87 VAL A N 1
ATOM 669 C CA . VAL A 1 87 ? 5.656 -4.612 18.825 1.00 90.25 87 VAL A CA 1
ATOM 670 C C . VAL A 1 87 ? 4.674 -3.905 17.893 1.00 90.25 87 VAL A C 1
ATOM 672 O O . VAL A 1 87 ? 4.791 -4.023 16.678 1.00 90.25 87 VAL A O 1
ATOM 675 N N . ARG A 1 88 ? 3.763 -3.084 18.428 1.00 88.50 88 ARG A N 1
ATOM 676 C CA . ARG A 1 88 ? 2.813 -2.302 17.624 1.00 88.50 88 ARG A CA 1
ATOM 677 C C . ARG A 1 88 ? 3.506 -1.299 16.700 1.00 88.50 88 ARG A C 1
ATOM 679 O O . ARG A 1 88 ? 3.072 -1.126 15.564 1.00 88.50 88 ARG A O 1
ATOM 686 N N . LYS A 1 89 ? 4.570 -0.630 17.158 1.00 91.06 89 LYS A N 1
ATOM 687 C CA . LYS A 1 89 ? 5.356 0.288 16.315 1.00 91.06 89 LYS A CA 1
ATOM 688 C C . LYS A 1 89 ? 6.055 -0.464 15.187 1.00 91.06 89 LYS A C 1
ATOM 690 O O . LYS A 1 89 ? 5.890 -0.078 14.035 1.00 91.06 89 LYS A O 1
ATOM 695 N N . VAL A 1 90 ? 6.773 -1.543 15.502 1.00 91.75 90 VAL A N 1
ATOM 696 C CA . VAL A 1 90 ? 7.459 -2.384 14.504 1.00 91.75 90 VAL A CA 1
ATOM 697 C C . VAL A 1 90 ? 6.461 -2.935 13.488 1.00 91.75 90 VAL A C 1
ATOM 699 O O . VAL A 1 90 ? 6.662 -2.795 12.286 1.00 91.75 90 VAL A O 1
ATOM 702 N N . PHE A 1 91 ? 5.332 -3.460 13.957 1.00 92.25 91 PHE A N 1
ATOM 703 C CA . PHE A 1 91 ? 4.252 -3.935 13.102 1.00 92.25 91 PHE A CA 1
ATOM 704 C C . PHE A 1 91 ? 3.709 -2.833 12.185 1.00 92.25 91 PHE A C 1
ATOM 706 O O . PHE A 1 91 ? 3.513 -3.060 10.994 1.00 92.25 91 PHE A O 1
ATOM 713 N N . ASN A 1 92 ? 3.512 -1.615 12.697 1.00 90.94 92 ASN A N 1
ATOM 714 C CA . ASN A 1 92 ? 3.090 -0.481 11.873 1.00 90.94 92 ASN A CA 1
ATOM 715 C C . ASN A 1 92 ? 4.149 -0.094 10.825 1.00 90.94 92 ASN A C 1
ATOM 717 O O . ASN A 1 92 ? 3.782 0.261 9.711 1.00 90.94 92 ASN A O 1
ATOM 721 N N . TYR A 1 93 ? 5.444 -0.174 11.138 1.00 91.88 93 TYR A N 1
ATOM 722 C CA . TYR A 1 93 ? 6.499 0.065 10.146 1.00 91.88 93 TYR A CA 1
ATOM 723 C C . TYR A 1 93 ? 6.486 -0.990 9.040 1.00 91.88 93 TYR A C 1
ATOM 725 O O . TYR A 1 93 ? 6.513 -0.638 7.863 1.00 91.88 93 TYR A O 1
ATOM 733 N N . ILE A 1 94 ? 6.384 -2.268 9.409 1.00 92.38 94 ILE A N 1
ATOM 734 C CA . ILE A 1 94 ? 6.333 -3.376 8.448 1.00 92.38 94 ILE A CA 1
ATOM 735 C C . ILE A 1 94 ? 5.089 -3.253 7.573 1.00 92.38 94 ILE A C 1
ATOM 737 O O . ILE A 1 94 ? 5.192 -3.285 6.351 1.00 92.38 94 ILE A O 1
ATOM 741 N N . THR A 1 95 ? 3.920 -3.055 8.179 1.00 91.75 95 THR A N 1
ATOM 742 C CA . THR A 1 95 ? 2.672 -2.914 7.424 1.00 91.75 95 THR A CA 1
ATOM 743 C C . THR A 1 95 ? 2.713 -1.710 6.505 1.00 91.75 95 THR A C 1
ATOM 745 O O . THR A 1 95 ? 2.325 -1.868 5.366 1.00 91.75 95 THR A O 1
ATOM 748 N N . ASN A 1 96 ? 3.252 -0.558 6.919 1.00 93.56 96 ASN A N 1
ATOM 749 C CA . ASN A 1 96 ? 3.351 0.637 6.069 1.00 93.56 96 ASN A CA 1
ATOM 750 C C . ASN A 1 96 ? 4.467 0.581 5.011 1.00 93.56 96 ASN A C 1
ATOM 752 O O . ASN A 1 96 ? 4.513 1.451 4.139 1.00 93.56 96 ASN A O 1
ATOM 756 N N . SER A 1 97 ? 5.344 -0.428 5.037 1.00 95.38 97 SER A N 1
ATOM 757 C CA . SER A 1 97 ? 6.399 -0.591 4.025 1.00 95.38 97 SER A CA 1
ATOM 758 C C . SER A 1 97 ? 5.853 -0.795 2.605 1.00 95.38 97 SER A C 1
ATOM 760 O O . SER A 1 97 ? 6.569 -0.504 1.643 1.00 95.38 97 SER A O 1
ATOM 762 N N . TYR A 1 98 ? 4.570 -1.174 2.460 1.00 95.00 98 TYR A N 1
ATOM 763 C CA . TYR A 1 98 ? 3.877 -1.262 1.167 1.00 95.00 98 TYR A CA 1
ATOM 764 C C . TYR A 1 98 ? 4.020 0.019 0.337 1.00 95.00 98 TYR A C 1
ATOM 766 O O . TYR A 1 98 ? 4.050 -0.055 -0.884 1.00 95.00 98 TYR A O 1
ATOM 774 N N . ILE A 1 99 ? 4.133 1.186 0.984 1.00 93.75 99 ILE A N 1
ATOM 775 C CA . ILE A 1 99 ? 4.297 2.489 0.328 1.00 93.75 99 ILE A CA 1
ATOM 776 C C . ILE A 1 99 ? 5.588 2.527 -0.489 1.00 93.75 99 ILE A C 1
ATOM 778 O O . ILE A 1 99 ? 5.575 2.887 -1.660 1.00 93.75 99 ILE A O 1
ATOM 782 N N . VAL A 1 100 ? 6.703 2.132 0.126 1.00 94.12 100 VAL A N 1
ATOM 783 C CA . VAL A 1 100 ? 8.015 2.128 -0.528 1.00 94.12 100 VAL A CA 1
ATOM 784 C C . VAL A 1 100 ? 8.058 1.041 -1.598 1.00 94.12 100 VAL A C 1
ATOM 786 O O . VAL A 1 100 ? 8.509 1.279 -2.713 1.00 94.12 100 VAL A O 1
ATOM 789 N N . LEU A 1 101 ? 7.530 -0.142 -1.286 1.00 95.38 101 LEU A N 1
ATOM 790 C CA . LEU A 1 101 ? 7.475 -1.265 -2.221 1.00 95.38 101 LEU A CA 1
ATOM 791 C C . LEU A 1 101 ? 6.613 -0.944 -3.454 1.00 95.38 101 LEU A C 1
ATOM 793 O O . LEU A 1 101 ? 6.997 -1.286 -4.567 1.00 95.38 101 LEU A O 1
ATOM 797 N N . ALA A 1 102 ? 5.510 -0.213 -3.283 1.00 95.00 102 ALA A N 1
ATOM 798 C CA . ALA A 1 102 ? 4.667 0.265 -4.376 1.00 95.00 102 ALA A CA 1
ATOM 799 C C . ALA A 1 102 ? 5.426 1.174 -5.353 1.00 95.00 102 ALA A C 1
ATOM 801 O O . ALA A 1 102 ? 5.250 1.043 -6.563 1.00 95.00 102 ALA A O 1
ATOM 802 N N . ILE A 1 103 ? 6.310 2.045 -4.850 1.00 94.19 103 ILE A N 1
ATOM 803 C CA . ILE A 1 103 ? 7.177 2.880 -5.695 1.00 94.19 103 ILE A CA 1
ATOM 804 C C . ILE A 1 103 ? 8.058 1.996 -6.579 1.00 94.19 103 ILE A C 1
ATOM 806 O O . ILE A 1 103 ? 8.104 2.197 -7.789 1.00 94.19 103 ILE A O 1
ATOM 810 N N . PHE A 1 104 ? 8.701 0.979 -6.000 1.00 93.00 104 PHE A N 1
ATOM 811 C CA . PHE A 1 104 ? 9.549 0.054 -6.755 1.00 93.00 104 PHE A CA 1
ATOM 812 C C . PHE A 1 104 ? 8.774 -0.800 -7.765 1.00 93.00 104 PHE A C 1
ATOM 814 O O . PHE A 1 104 ? 9.326 -1.164 -8.799 1.00 93.00 104 PHE A O 1
ATOM 821 N N . LEU A 1 105 ? 7.503 -1.106 -7.495 1.00 92.75 105 LEU A N 1
ATOM 822 C CA . LEU A 1 105 ? 6.643 -1.819 -8.440 1.00 92.75 105 LEU A CA 1
ATOM 823 C C . LEU A 1 105 ? 6.232 -0.948 -9.636 1.00 92.75 105 LEU A C 1
ATOM 825 O O . LEU A 1 105 ? 6.106 -1.464 -10.745 1.00 92.75 105 LEU A O 1
ATOM 829 N N . MET A 1 106 ? 6.031 0.357 -9.427 1.00 93.19 106 MET A N 1
ATOM 830 C CA . MET A 1 106 ? 5.634 1.282 -10.495 1.00 93.19 106 MET A CA 1
ATOM 831 C C . MET A 1 106 ? 6.815 1.840 -11.289 1.00 93.19 106 MET A C 1
ATOM 833 O O . MET A 1 106 ? 6.662 2.097 -12.483 1.00 93.19 106 MET A O 1
ATOM 837 N N . ALA A 1 107 ? 7.967 2.047 -10.639 1.00 91.12 107 ALA A N 1
ATOM 838 C CA . ALA A 1 107 ? 9.104 2.755 -11.222 1.00 91.12 107 ALA A CA 1
ATOM 839 C C . ALA A 1 107 ? 9.494 2.217 -12.609 1.00 91.12 107 ALA A C 1
ATOM 841 O O . ALA A 1 107 ? 9.465 3.010 -13.542 1.00 91.12 107 ALA A O 1
ATOM 842 N N . PRO A 1 108 ? 9.711 0.907 -12.823 1.00 89.06 108 PRO A N 1
ATOM 843 C CA . PRO A 1 108 ? 10.235 0.404 -14.096 1.00 89.06 108 PRO A CA 1
ATOM 844 C C . PRO A 1 108 ? 9.367 0.732 -15.315 1.00 89.06 108 PRO A C 1
ATOM 846 O O . PRO A 1 108 ? 9.902 1.053 -16.368 1.00 89.06 108 PRO A O 1
ATOM 849 N N . VAL A 1 109 ? 8.036 0.737 -15.168 1.00 87.69 109 VAL A N 1
ATOM 850 C CA . VAL A 1 109 ? 7.118 1.100 -16.267 1.00 87.69 109 VAL A CA 1
ATOM 851 C C . VAL A 1 109 ? 7.235 2.574 -16.633 1.00 87.69 109 VAL A C 1
ATOM 853 O O . VAL A 1 109 ? 7.191 2.947 -17.803 1.00 87.69 109 VAL A O 1
ATOM 856 N N . VAL A 1 110 ? 7.398 3.427 -15.627 1.00 87.00 110 VAL A N 1
ATOM 857 C CA . VAL A 1 110 ? 7.545 4.866 -15.838 1.00 87.00 110 VAL A CA 1
ATOM 858 C C . VAL A 1 110 ? 8.938 5.205 -16.361 1.00 87.00 110 VAL A C 1
ATOM 860 O O . VAL A 1 110 ? 9.048 6.059 -17.234 1.00 87.00 110 VAL A O 1
ATOM 863 N N . GLU A 1 111 ? 9.986 4.522 -15.895 1.00 91.19 111 GLU A N 1
ATOM 864 C CA . GLU A 1 111 ? 11.351 4.680 -16.422 1.00 91.19 111 GLU A CA 1
ATOM 865 C C . GLU A 1 111 ? 11.427 4.267 -17.895 1.00 91.19 111 GLU A C 1
ATOM 867 O O . GLU A 1 111 ? 12.034 4.974 -18.696 1.00 91.19 111 GLU A O 1
ATOM 872 N N . GLU A 1 112 ? 10.757 3.174 -18.269 1.00 87.44 112 GLU A N 1
ATOM 873 C CA . GLU A 1 112 ? 10.650 2.714 -19.658 1.00 87.44 112 GLU A CA 1
ATOM 874 C C . GLU A 1 112 ? 9.915 3.732 -20.545 1.00 87.44 112 GLU A C 1
ATOM 876 O O . GLU A 1 112 ? 10.304 3.943 -21.689 1.00 87.44 112 GLU A O 1
ATOM 881 N N . THR A 1 113 ? 8.895 4.407 -20.006 1.00 85.75 113 THR A N 1
ATOM 882 C CA . THR A 1 113 ? 8.060 5.352 -20.769 1.00 85.75 113 THR A CA 1
ATOM 883 C C . THR A 1 113 ? 8.667 6.754 -20.869 1.00 85.75 113 THR A C 1
ATOM 885 O O . THR A 1 113 ? 8.526 7.421 -21.890 1.00 85.75 113 THR A O 1
ATOM 888 N N . LEU A 1 114 ? 9.293 7.242 -19.795 1.00 85.56 114 LEU A N 1
ATOM 889 C CA . LEU A 1 114 ? 9.749 8.632 -19.674 1.00 85.56 114 LEU A CA 1
ATOM 890 C C . LEU A 1 114 ? 11.277 8.780 -19.713 1.00 85.56 114 LEU A C 1
ATOM 892 O O . LEU A 1 114 ? 11.761 9.908 -19.712 1.00 85.56 114 LEU A O 1
ATOM 896 N N . HIS A 1 115 ? 12.034 7.678 -19.722 1.00 86.06 115 HIS A N 1
ATOM 897 C CA . HIS A 1 115 ? 13.505 7.657 -19.748 1.00 86.06 115 HIS A CA 1
ATOM 898 C C . HIS A 1 115 ? 14.176 8.500 -18.645 1.00 86.06 115 HIS A C 1
ATOM 900 O O . HIS A 1 115 ? 15.254 9.063 -18.824 1.00 86.06 115 HIS A O 1
ATOM 906 N N . VAL A 1 116 ? 13.539 8.578 -17.477 1.00 88.62 116 VAL A N 1
ATOM 907 C CA . VAL A 1 116 ? 14.003 9.311 -16.288 1.00 88.62 116 VAL A CA 1
ATOM 908 C C . VAL A 1 116 ? 13.939 8.403 -15.069 1.00 88.62 116 VAL A C 1
ATOM 910 O O . VAL A 1 116 ? 13.166 7.455 -15.068 1.00 88.62 116 VAL A O 1
ATOM 913 N N . ASN A 1 117 ? 14.697 8.704 -14.009 1.00 88.25 117 ASN A N 1
ATOM 914 C CA . ASN A 1 117 ? 14.623 7.955 -12.751 1.00 88.25 117 ASN A CA 1
ATOM 915 C C . ASN A 1 117 ? 13.256 8.169 -12.072 1.00 88.25 117 ASN A C 1
ATOM 917 O O . ASN A 1 117 ? 13.011 9.192 -11.422 1.00 88.25 117 ASN A O 1
ATOM 921 N N . ALA A 1 118 ? 12.360 7.195 -12.217 1.00 88.62 118 ALA A N 1
ATOM 922 C CA . ALA A 1 118 ? 10.976 7.304 -11.770 1.00 88.62 118 ALA A CA 1
ATOM 923 C C . ALA A 1 118 ? 10.849 7.192 -10.251 1.00 88.62 118 ALA A C 1
ATOM 925 O O . ALA A 1 118 ? 9.890 7.704 -9.676 1.00 88.62 118 ALA A O 1
ATOM 926 N N . THR A 1 119 ? 11.824 6.575 -9.581 1.00 88.12 119 THR A N 1
ATOM 927 C CA . THR A 1 119 ? 11.822 6.447 -8.117 1.00 88.12 119 THR A CA 1
ATOM 928 C C . THR A 1 119 ? 11.806 7.824 -7.451 1.00 88.12 119 THR A C 1
ATOM 930 O O . THR A 1 119 ? 10.991 8.069 -6.561 1.00 88.12 119 THR A O 1
ATOM 933 N N . ILE A 1 120 ? 12.648 8.754 -7.917 1.00 88.00 120 ILE A N 1
ATOM 934 C CA . ILE A 1 120 ? 12.695 10.131 -7.393 1.00 88.00 120 ILE A CA 1
ATOM 935 C C . ILE A 1 120 ? 11.363 10.849 -7.643 1.00 88.00 120 ILE A C 1
ATOM 937 O O . ILE A 1 120 ? 10.835 11.512 -6.748 1.00 88.00 120 ILE A O 1
ATOM 941 N N . ILE A 1 121 ? 10.792 10.675 -8.836 1.00 89.25 121 ILE A N 1
ATOM 942 C CA . ILE A 1 121 ? 9.507 11.272 -9.217 1.00 89.25 121 ILE A CA 1
ATOM 943 C C . ILE A 1 121 ? 8.399 10.784 -8.284 1.00 89.25 121 ILE A C 1
ATOM 945 O O . ILE A 1 121 ? 7.658 11.593 -7.725 1.00 89.25 121 ILE A O 1
ATOM 949 N N . PHE A 1 122 ? 8.312 9.476 -8.049 1.00 91.38 122 PHE A N 1
ATOM 950 C CA . PHE A 1 122 ? 7.311 8.915 -7.153 1.00 91.38 122 PHE A CA 1
ATOM 951 C C . PHE A 1 122 ? 7.507 9.367 -5.709 1.00 91.38 122 PHE A C 1
ATOM 953 O O . PHE A 1 122 ? 6.530 9.751 -5.073 1.00 91.38 122 PHE A O 1
ATOM 960 N N . ILE A 1 123 ? 8.739 9.422 -5.195 1.00 91.25 123 ILE A N 1
ATOM 961 C CA . ILE A 1 123 ? 8.997 9.978 -3.856 1.00 91.25 123 ILE A CA 1
ATOM 962 C C . ILE A 1 123 ? 8.410 11.393 -3.748 1.00 91.25 123 ILE A C 1
ATOM 964 O O . ILE A 1 123 ? 7.645 11.674 -2.821 1.00 91.25 123 ILE A O 1
ATOM 968 N N . LEU A 1 124 ? 8.692 12.265 -4.722 1.00 91.94 124 LEU A N 1
ATOM 969 C CA . LEU A 1 124 ? 8.144 13.623 -4.752 1.00 91.94 124 LEU A CA 1
ATOM 970 C C . LEU A 1 124 ? 6.612 13.624 -4.806 1.00 91.94 124 LEU A C 1
ATOM 972 O O . LEU A 1 124 ? 5.986 14.369 -4.051 1.00 91.94 124 LEU A O 1
ATOM 976 N N . ILE A 1 125 ? 6.001 12.771 -5.633 1.00 93.75 125 ILE A N 1
ATOM 977 C CA . ILE A 1 125 ? 4.540 12.634 -5.732 1.00 93.75 125 ILE A CA 1
ATOM 978 C C . ILE A 1 125 ? 3.931 12.245 -4.382 1.00 93.75 125 ILE A C 1
ATOM 980 O O . ILE A 1 125 ? 2.946 12.858 -3.965 1.00 93.75 125 ILE A O 1
ATOM 984 N N . TYR A 1 126 ? 4.502 11.278 -3.660 1.00 93.81 126 TYR A N 1
ATOM 985 C CA . TYR A 1 126 ? 3.990 10.863 -2.347 1.00 93.81 126 TYR A CA 1
ATOM 986 C C . TYR A 1 126 ? 4.089 12.000 -1.316 1.00 93.81 126 TYR A C 1
ATOM 988 O O . TYR A 1 126 ? 3.117 12.264 -0.601 1.00 93.81 126 TYR A O 1
ATOM 996 N N . PHE A 1 127 ? 5.207 12.734 -1.279 1.00 93.50 127 PHE A N 1
ATOM 997 C CA . PHE A 1 127 ? 5.367 13.902 -0.400 1.00 93.50 127 PHE A CA 1
ATOM 998 C C . PHE A 1 127 ? 4.407 15.046 -0.751 1.00 93.50 127 PHE A C 1
ATOM 1000 O O . PHE A 1 127 ? 3.787 15.633 0.141 1.00 93.50 127 PHE A O 1
ATOM 1007 N N . LEU A 1 128 ? 4.251 15.359 -2.039 1.00 94.62 128 LEU A N 1
ATOM 1008 C CA . LEU A 1 128 ? 3.302 16.362 -2.526 1.00 94.62 128 LEU A CA 1
ATOM 1009 C C . LEU A 1 128 ? 1.870 15.976 -2.163 1.00 94.62 128 LEU A C 1
ATOM 1011 O O . LEU A 1 128 ? 1.135 16.805 -1.632 1.00 94.62 128 LEU A O 1
ATOM 1015 N N . THR A 1 129 ? 1.499 14.713 -2.372 1.00 94.31 129 THR A N 1
ATOM 1016 C CA . THR A 1 129 ? 0.175 14.181 -2.025 1.00 94.31 129 THR A CA 1
ATOM 1017 C C . THR A 1 129 ? -0.106 14.351 -0.535 1.00 94.31 129 THR A C 1
ATOM 1019 O O . THR A 1 129 ? -1.147 14.892 -0.161 1.00 94.31 129 THR A O 1
ATOM 1022 N N . TYR A 1 130 ? 0.852 13.977 0.320 1.00 93.38 130 TYR A N 1
ATOM 1023 C CA . TYR A 1 130 ? 0.761 14.207 1.761 1.00 93.38 130 TYR A CA 1
ATOM 1024 C C . TYR A 1 130 ? 0.531 15.690 2.073 1.00 93.38 130 TYR A C 1
ATOM 1026 O O . TYR A 1 130 ? -0.454 16.050 2.719 1.00 93.38 130 TYR A O 1
ATOM 1034 N N . LYS A 1 131 ? 1.392 16.574 1.560 1.00 94.06 131 LYS A N 1
ATOM 1035 C CA . LYS A 1 131 ? 1.300 18.020 1.804 1.00 94.06 131 LYS A CA 1
ATOM 1036 C C . LYS A 1 131 ? -0.040 18.606 1.354 1.00 94.06 131 LYS A C 1
ATOM 1038 O O . LYS A 1 131 ? -0.600 19.438 2.063 1.00 94.06 131 LYS A O 1
ATOM 1043 N N . LEU A 1 132 ? -0.545 18.198 0.190 1.00 93.62 132 LEU A N 1
ATOM 1044 C CA . LEU A 1 132 ? -1.805 18.688 -0.371 1.00 93.62 132 LEU A CA 1
ATOM 1045 C C . LEU A 1 132 ? -3.007 18.261 0.470 1.00 93.62 132 LEU A C 1
ATOM 1047 O O . LEU A 1 132 ? -3.858 19.096 0.764 1.00 93.62 132 LEU A O 1
ATOM 1051 N N . ILE A 1 133 ? -3.057 17.002 0.909 1.00 91.00 133 ILE A N 1
ATOM 1052 C CA . ILE A 1 133 ? -4.162 16.507 1.741 1.00 91.00 133 ILE A CA 1
ATOM 1053 C C . ILE A 1 133 ? -4.197 17.238 3.083 1.00 91.00 133 ILE A C 1
ATOM 1055 O O . ILE A 1 133 ? -5.270 17.636 3.537 1.00 91.00 133 ILE A O 1
ATOM 1059 N N . TRP A 1 134 ? -3.042 17.480 3.700 1.00 90.19 134 TRP A N 1
ATOM 1060 C CA . TRP A 1 134 ? -2.959 18.188 4.981 1.00 90.19 134 TRP A CA 1
ATOM 1061 C C . TRP A 1 134 ? -3.085 19.712 4.868 1.00 90.19 134 TRP A C 1
ATOM 1063 O O . TRP A 1 134 ? -3.240 20.400 5.880 1.00 90.19 134 TRP A O 1
ATOM 1073 N N . ARG A 1 135 ? -3.076 20.269 3.653 1.00 85.88 135 ARG A N 1
ATOM 1074 C CA . ARG A 1 135 ? -3.335 21.695 3.438 1.00 85.88 135 ARG A CA 1
ATOM 1075 C C . ARG A 1 135 ? -4.784 22.012 3.840 1.00 85.88 135 ARG A C 1
ATOM 1077 O O . ARG A 1 135 ? -5.720 21.324 3.432 1.00 85.88 135 ARG A O 1
ATOM 1084 N N . GLY A 1 136 ? -4.962 23.047 4.662 1.00 64.38 136 GLY A N 1
ATOM 1085 C CA . GLY A 1 136 ? -6.280 23.502 5.131 1.00 64.38 136 GLY A CA 1
ATOM 1086 C C . GLY A 1 136 ? -6.797 22.848 6.419 1.00 64.38 136 GLY A C 1
ATOM 1087 O O . GLY A 1 136 ? -7.968 23.009 6.729 1.00 64.38 136 GLY A O 1
ATOM 1088 N N . LEU A 1 137 ? -5.958 22.110 7.154 1.00 61.28 137 LEU A N 1
ATOM 1089 C CA . LEU A 1 137 ? -6.251 21.629 8.517 1.00 61.28 137 LEU A CA 1
ATOM 1090 C C . LEU A 1 137 ? -5.564 22.492 9.599 1.00 61.28 137 LEU A C 1
ATOM 1092 O O . LEU A 1 137 ? -5.296 22.007 10.693 1.00 61.28 137 LEU A O 1
ATOM 1096 N N . ARG A 1 138 ? -5.217 23.739 9.250 1.00 53.09 138 ARG A N 1
ATOM 1097 C CA . ARG A 1 138 ? -4.648 24.747 10.155 1.00 53.09 138 ARG A CA 1
ATOM 1098 C C . ARG A 1 138 ? -5.741 25.663 10.664 1.00 53.09 138 ARG A C 1
ATOM 1100 O O . ARG A 1 138 ? -6.621 25.978 9.833 1.00 53.09 138 ARG A O 1
#

Organism: NCBI:txid582419

Secondary structure (DSSP, 8-state):
-HHHHHHHHHHHHHHHHHHHHHHHHHHTT---THHHHHHHHHHHHHHHHHHHHHT--HHHHHHHHHHHHHHHHHHHTTTS----HHHHHHHHHHHHTHHHHHHHHHHHHHHHHHSS-HHHHHHHHHHHHHHHHHTT--